Protein AF-B4KXB1-F1 (afdb_monomer_lite)

Radius of gyration: 26.79 Å; chains: 1; bounding box: 68×35×85 Å

Sequence (121 aa):
MSEFGSRSGNRIMESLGYALYLHCQELRRPKRCRRLMRVASTKLQLTNELIWQQRCQWQLAAPSYQERSALNRERQYRDILEQNMQRQQLKQQQQKQQRLQHATRSKLEAGSSNSIQFKID

Foldseek 3Di:
DDDPVPVVVVVVVVVVVVVVVVVVVVCPDPVNVVVVLVVLVVLLVVLVVVLVVLVVVCVVPPDDPVSVVVSVVSVVVNVVSVVVSVVSVVVVVVVVVVVVVVVVVVVVVVVVVVVPPPDDD

Organism: Drosophila mojavensis (NCBI:txid7230)

pLDDT: mean 80.52, std 14.73, range [42.53, 95.19]

Secondary structure (DSSP, 8-state):
---SSHHHHHHHHHHHHHHHHHHHHHHT-HHHHHHHHHHHHHHHHHHHHHHHHHHHHHHHSPPPHHHHHHHHHHHHHHHHHHHHHHHHHHHHHHHHHHHHHHHHHHHHHHHHHTTSSS---

InterPro domains:
  IPR007970 Protein of unknown function DUF733 [PF05306] (14-99)

Structure (mmCIF, N/CA/C/O backbone):
data_AF-B4KXB1-F1
#
_entry.id   AF-B4KXB1-F1
#
loop_
_atom_site.group_PDB
_atom_site.id
_atom_site.type_symbol
_atom_site.label_atom_id
_atom_site.label_alt_id
_atom_site.label_comp_id
_atom_site.label_asym_id
_atom_site.label_entity_id
_atom_site.label_seq_id
_atom_site.pdbx_PDB_ins_code
_atom_site.Cartn_x
_atom_site.Cartn_y
_atom_site.Cartn_z
_atom_site.occupancy
_atom_site.B_iso_or_equiv
_atom_site.auth_seq_id
_atom_site.auth_comp_id
_atom_site.auth_asym_id
_atom_site.auth_atom_id
_atom_site.pdbx_PDB_model_num
ATOM 1 N N . MET A 1 1 ? -46.560 25.666 -14.289 1.00 42.53 1 MET A N 1
ATOM 2 C CA . MET A 1 1 ? -46.419 24.229 -13.958 1.00 42.53 1 MET A CA 1
ATOM 3 C C . MET A 1 1 ? -45.004 23.785 -14.312 1.00 42.53 1 MET A C 1
ATOM 5 O O . MET A 1 1 ? -44.730 23.738 -15.499 1.00 42.53 1 MET A O 1
ATOM 9 N N . SER A 1 2 ? -44.109 23.539 -13.341 1.00 48.59 2 SER A N 1
ATOM 10 C CA . SER A 1 2 ? -42.860 22.746 -13.492 1.00 48.59 2 SER A CA 1
ATOM 11 C C . SER A 1 2 ? -42.088 22.689 -12.159 1.00 48.59 2 SER A C 1
ATOM 13 O O . SER A 1 2 ? -41.070 23.345 -12.001 1.00 48.59 2 SER A O 1
ATOM 15 N N . GLU A 1 3 ? -42.573 21.918 -11.178 1.00 51.72 3 GLU A N 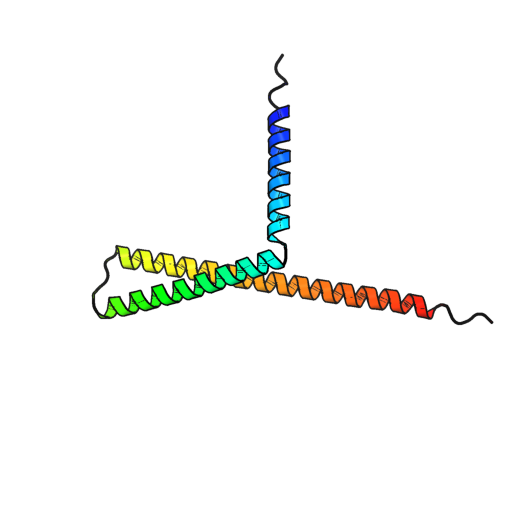1
ATOM 16 C CA . GLU A 1 3 ? -41.864 21.689 -9.893 1.00 51.72 3 GLU A CA 1
ATOM 17 C C . GLU A 1 3 ? -41.485 20.214 -9.647 1.00 51.72 3 GLU A C 1
ATOM 19 O O . GLU A 1 3 ? -40.876 19.868 -8.636 1.00 51.72 3 GLU A O 1
ATOM 24 N N . PHE A 1 4 ? -41.799 19.304 -10.574 1.00 50.44 4 PHE A N 1
ATOM 25 C CA . PHE A 1 4 ? -41.641 17.862 -10.338 1.00 50.44 4 PHE A CA 1
ATOM 26 C C . PHE A 1 4 ? -40.224 17.313 -10.591 1.00 50.44 4 PHE A C 1
ATOM 28 O O . PHE A 1 4 ? -39.924 16.206 -10.147 1.00 50.44 4 PHE A O 1
ATOM 35 N N . GLY A 1 5 ? -39.331 18.077 -11.231 1.00 50.03 5 GLY A N 1
ATOM 36 C CA . GLY A 1 5 ? -37.969 17.629 -11.562 1.00 50.03 5 GLY A CA 1
ATOM 37 C C . GLY A 1 5 ? -36.999 17.558 -10.373 1.00 50.03 5 GLY A C 1
ATOM 38 O O . GLY A 1 5 ? -36.135 16.687 -10.334 1.00 50.03 5 GLY A O 1
ATOM 39 N N . SER A 1 6 ? -37.161 18.412 -9.359 1.00 54.69 6 SER A N 1
ATOM 40 C CA . SER A 1 6 ? -36.183 18.535 -8.261 1.00 54.69 6 SER A CA 1
ATOM 41 C C . SER A 1 6 ? -36.357 17.491 -7.148 1.00 54.69 6 SER A C 1
ATOM 43 O O . SER A 1 6 ? -35.420 17.196 -6.407 1.00 54.69 6 SER A O 1
ATOM 45 N N . ARG A 1 7 ? -37.546 16.884 -7.021 1.00 54.53 7 ARG A N 1
ATOM 46 C CA . ARG A 1 7 ? -37.849 15.926 -5.939 1.00 54.53 7 ARG A CA 1
ATOM 47 C C . ARG A 1 7 ? -37.255 14.529 -6.155 1.00 54.53 7 ARG A C 1
ATOM 49 O O . ARG A 1 7 ? -37.057 13.823 -5.167 1.00 54.53 7 ARG A O 1
ATOM 56 N N . SER A 1 8 ? -36.985 14.109 -7.396 1.00 59.09 8 SER A N 1
ATOM 57 C CA . SER A 1 8 ? -36.390 12.785 -7.661 1.00 59.09 8 SER A CA 1
ATOM 58 C C . SER A 1 8 ? -34.864 12.798 -7.509 1.00 59.09 8 SER A C 1
ATOM 60 O O . SER A 1 8 ? -34.313 11.870 -6.921 1.00 59.09 8 SER A O 1
ATOM 62 N N . GLY A 1 9 ? -34.197 13.882 -7.926 1.00 61.53 9 GLY A N 1
ATOM 63 C CA . GLY A 1 9 ? -32.753 14.070 -7.745 1.00 61.53 9 GLY A CA 1
ATOM 64 C C . GLY A 1 9 ? -32.330 14.054 -6.273 1.00 61.53 9 GLY A C 1
ATOM 65 O O . GLY A 1 9 ? -31.357 13.385 -5.929 1.00 61.53 9 GLY A O 1
ATOM 66 N N . ASN A 1 10 ? -33.118 14.681 -5.389 1.00 62.16 10 ASN A N 1
ATOM 67 C CA . ASN A 1 10 ? -32.863 14.655 -3.944 1.00 62.16 10 ASN A CA 1
ATOM 68 C C . ASN A 1 10 ? -32.962 13.242 -3.350 1.00 62.16 10 ASN A C 1
ATOM 70 O O . ASN A 1 10 ? -32.063 12.835 -2.624 1.00 62.16 10 ASN A O 1
ATOM 74 N N . ARG A 1 11 ? -33.968 12.438 -3.724 1.00 63.41 11 ARG A N 1
ATOM 75 C CA . ARG A 1 11 ? -34.077 11.049 -3.231 1.00 63.41 11 ARG A CA 1
ATOM 76 C C . ARG A 1 11 ? -32.962 10.141 -3.747 1.00 63.41 11 ARG A C 1
ATOM 78 O O . ARG A 1 11 ? -32.519 9.251 -3.027 1.00 63.41 11 ARG A O 1
ATOM 85 N N . ILE A 1 12 ? -32.503 10.345 -4.984 1.00 68.00 12 ILE A N 1
ATOM 86 C CA . ILE A 1 12 ? -31.379 9.585 -5.551 1.00 68.00 12 ILE A CA 1
ATOM 87 C C . ILE A 1 12 ? -30.074 9.963 -4.842 1.00 68.00 12 ILE A C 1
ATOM 89 O O . ILE A 1 12 ? -29.301 9.072 -4.499 1.00 68.00 12 ILE A O 1
ATOM 93 N N . MET A 1 13 ? -29.841 11.250 -4.558 1.00 68.19 13 MET A N 1
ATOM 94 C CA . MET A 1 13 ? -28.678 11.677 -3.771 1.00 68.19 13 MET A CA 1
ATOM 95 C C . MET A 1 13 ? -28.741 11.201 -2.317 1.00 68.19 13 MET A C 1
ATOM 97 O O . MET A 1 13 ? -27.716 10.785 -1.784 1.00 68.19 13 MET A O 1
ATOM 101 N N . GLU A 1 14 ? -29.918 11.191 -1.689 1.00 72.50 14 GLU A N 1
ATOM 102 C CA . GLU A 1 14 ? -30.125 10.622 -0.350 1.00 72.50 14 GLU A CA 1
ATOM 103 C C . GLU A 1 14 ? -29.853 9.110 -0.339 1.00 72.50 14 GLU A C 1
ATOM 105 O O . GLU A 1 14 ? -29.139 8.609 0.531 1.00 72.50 14 GLU A O 1
ATOM 110 N N . SER A 1 15 ? -30.341 8.384 -1.350 1.00 81.50 15 SER A N 1
ATOM 111 C CA . SER A 1 15 ? -30.093 6.949 -1.524 1.00 81.50 15 SER A CA 1
ATOM 112 C C . SER A 1 15 ? -28.613 6.645 -1.790 1.00 81.50 15 SER A C 1
ATOM 114 O O . SER A 1 15 ? -28.052 5.734 -1.180 1.00 81.50 15 SER A O 1
ATOM 116 N N . LEU A 1 16 ? -27.945 7.443 -2.628 1.00 87.81 16 LEU A N 1
ATOM 117 C CA . LEU A 1 16 ? -26.514 7.326 -2.911 1.00 87.81 16 LEU A CA 1
ATOM 118 C C . LEU A 1 16 ? -25.668 7.659 -1.678 1.00 87.81 16 LEU A C 1
ATOM 120 O O . LEU A 1 16 ? -24.734 6.926 -1.356 1.00 87.81 16 LEU A O 1
ATOM 124 N N . GLY A 1 17 ? -26.003 8.734 -0.965 1.00 88.50 17 GLY A N 1
ATOM 125 C CA . GLY A 1 17 ? -25.335 9.132 0.272 1.00 88.50 17 GLY A CA 1
ATOM 126 C C . GLY A 1 17 ? -25.450 8.049 1.341 1.00 88.50 17 GLY A C 1
ATOM 127 O O . GLY A 1 17 ? -24.453 7.678 1.964 1.00 88.50 17 GLY A O 1
ATOM 128 N N . TYR A 1 18 ? -26.640 7.465 1.490 1.00 88.75 18 TYR A N 1
ATOM 129 C CA . TYR A 1 18 ? -26.868 6.348 2.400 1.00 88.75 18 TYR A CA 1
ATOM 130 C C . TYR A 1 18 ? -26.130 5.070 1.963 1.00 88.75 18 TYR A C 1
ATOM 132 O O . TYR A 1 18 ? -25.497 4.410 2.791 1.00 88.75 18 TYR A O 1
ATOM 140 N N . ALA A 1 19 ? -26.108 4.749 0.666 1.00 88.69 19 ALA A N 1
ATOM 141 C CA . ALA A 1 19 ? -25.343 3.621 0.132 1.00 88.69 19 ALA A CA 1
ATOM 142 C C . ALA A 1 19 ? -23.828 3.788 0.357 1.00 88.69 19 ALA A C 1
ATOM 144 O O . ALA A 1 19 ? -23.154 2.843 0.776 1.00 88.69 19 ALA A O 1
ATOM 145 N N . LEU A 1 20 ? -23.289 4.995 0.150 1.00 89.50 20 LEU A N 1
ATOM 146 C CA . LEU A 1 20 ? -21.891 5.330 0.437 1.00 89.50 20 LEU A CA 1
ATOM 147 C C . LEU A 1 20 ? -21.583 5.243 1.934 1.00 89.50 20 LEU A C 1
ATOM 149 O O . LEU A 1 20 ? -20.526 4.730 2.312 1.00 89.50 20 LEU A O 1
ATOM 153 N N . TYR A 1 21 ? -22.504 5.689 2.790 1.00 88.94 21 TYR A N 1
ATOM 154 C CA . TYR A 1 21 ? -22.386 5.553 4.240 1.00 88.94 21 TYR A CA 1
ATOM 155 C C . TYR A 1 21 ? -22.308 4.079 4.662 1.00 88.94 21 TYR A C 1
ATOM 157 O O . TYR A 1 21 ? -21.352 3.691 5.341 1.00 88.94 21 TYR A O 1
ATOM 165 N N . LEU A 1 22 ? -23.248 3.242 4.208 1.00 88.94 22 LEU A N 1
ATOM 166 C CA . LEU A 1 22 ? -23.248 1.802 4.487 1.00 88.94 22 LEU A CA 1
ATOM 167 C C . LEU A 1 22 ? -21.976 1.135 3.957 1.00 88.94 22 LEU A C 1
ATOM 169 O O . LEU A 1 22 ? -21.344 0.347 4.662 1.00 88.94 22 LEU A O 1
ATOM 173 N N . HIS A 1 23 ? -21.535 1.500 2.751 1.00 81.69 23 HIS A N 1
ATOM 174 C CA . HIS A 1 23 ? -20.289 1.000 2.181 1.00 81.69 23 HIS A CA 1
ATOM 175 C C . HIS A 1 23 ? -19.077 1.351 3.057 1.00 81.69 23 HIS A C 1
ATOM 177 O O . HIS A 1 23 ? -18.256 0.482 3.371 1.00 81.69 23 HIS A O 1
ATOM 183 N N . CYS A 1 24 ? -18.986 2.604 3.510 1.00 81.69 24 CYS A N 1
ATOM 184 C CA . CYS A 1 24 ? -17.961 3.058 4.446 1.00 81.69 24 CYS A CA 1
ATOM 185 C C . CYS A 1 24 ? -18.026 2.303 5.781 1.00 81.69 24 CYS A C 1
ATOM 187 O O . CYS A 1 24 ? -16.984 1.967 6.350 1.00 81.69 24 CYS A O 1
ATOM 189 N N . GLN A 1 25 ? -19.225 2.015 6.288 1.00 80.62 25 GLN A N 1
ATOM 190 C CA . GLN A 1 25 ? -19.427 1.262 7.524 1.00 80.62 25 GLN A CA 1
ATOM 191 C C . GLN A 1 25 ? -18.978 -0.200 7.373 1.00 80.62 25 GLN A C 1
ATOM 193 O O . GLN A 1 25 ? -18.248 -0.712 8.225 1.00 80.62 25 GLN A O 1
ATOM 198 N N . GLU A 1 26 ? -19.310 -0.848 6.254 1.00 79.44 26 GLU A N 1
ATOM 199 C CA . GLU A 1 26 ? -18.836 -2.195 5.921 1.00 79.44 26 GLU A CA 1
ATOM 200 C C . GLU A 1 26 ? -17.312 -2.247 5.773 1.00 79.44 26 GLU A C 1
ATOM 202 O O . GLU A 1 26 ? -16.670 -3.204 6.210 1.00 79.44 26 GLU A O 1
ATOM 207 N N . LEU A 1 27 ? -16.697 -1.218 5.179 1.00 73.38 27 LEU A N 1
ATOM 208 C CA . LEU A 1 27 ? -15.238 -1.109 5.069 1.00 73.38 27 LEU A CA 1
ATOM 209 C C . LEU A 1 27 ? -14.545 -0.995 6.433 1.00 73.38 27 LEU A C 1
ATOM 211 O O . LEU A 1 27 ? -13.414 -1.458 6.569 1.00 73.38 27 LEU A O 1
ATOM 215 N N . ARG A 1 28 ? -15.216 -0.429 7.445 1.00 72.69 28 ARG A N 1
ATOM 216 C CA . ARG A 1 28 ? -14.711 -0.307 8.825 1.0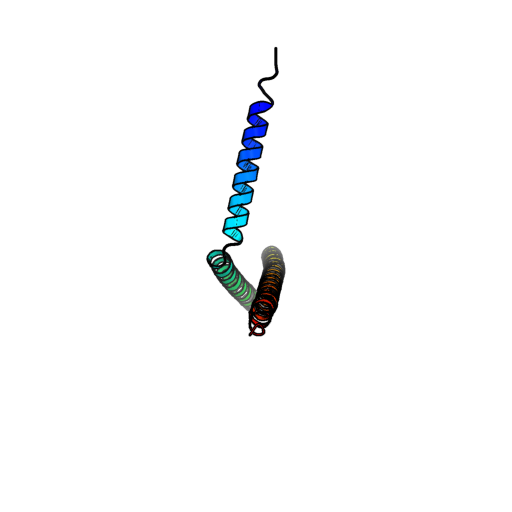0 72.69 28 ARG A CA 1
ATOM 217 C C . ARG A 1 28 ? -14.839 -1.599 9.637 1.00 72.69 28 ARG A C 1
ATOM 219 O O . ARG A 1 28 ? -14.345 -1.655 10.765 1.00 72.69 28 ARG A O 1
ATOM 226 N N . ARG A 1 29 ? -15.488 -2.646 9.111 1.00 78.69 29 ARG A N 1
ATOM 227 C CA . ARG A 1 29 ? -15.647 -3.907 9.846 1.00 78.69 29 ARG A CA 1
ATOM 228 C C . ARG A 1 29 ? -14.292 -4.595 10.055 1.00 78.69 29 ARG A C 1
ATOM 230 O O . ARG A 1 29 ? -13.592 -4.860 9.075 1.00 78.69 29 ARG A O 1
ATOM 237 N N . PRO A 1 30 ? -13.949 -5.018 11.289 1.00 73.81 30 PRO A N 1
ATOM 238 C CA . PRO A 1 30 ? -12.629 -5.573 11.604 1.00 73.81 30 PRO A CA 1
ATOM 239 C C . PRO A 1 30 ? -12.228 -6.770 10.733 1.00 73.81 30 PRO A C 1
ATOM 241 O O . PRO A 1 30 ? -11.082 -6.864 10.293 1.00 73.81 30 PRO A O 1
ATOM 244 N N . LYS A 1 31 ? -13.174 -7.677 10.443 1.00 80.06 31 LYS A N 1
ATOM 245 C CA . LYS A 1 31 ? -12.932 -8.859 9.597 1.00 80.06 31 LYS A CA 1
ATOM 246 C C . LYS A 1 31 ? -12.561 -8.464 8.162 1.00 80.06 31 LYS A C 1
ATOM 248 O O . LYS A 1 31 ? -11.633 -9.036 7.590 1.00 80.06 31 LYS A O 1
ATOM 253 N N . ARG A 1 32 ? -13.244 -7.462 7.600 1.00 77.31 32 ARG A N 1
ATOM 254 C CA . ARG A 1 32 ? -12.985 -6.959 6.2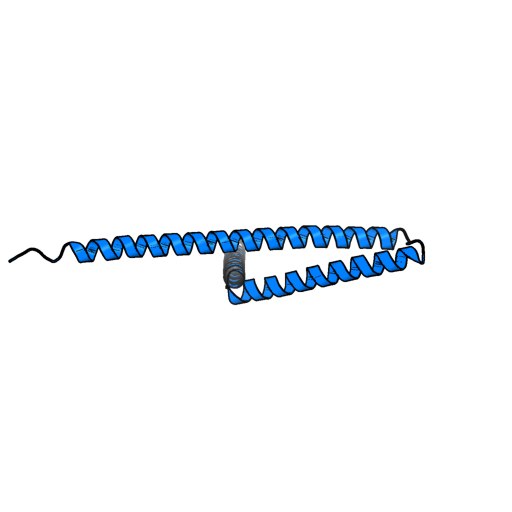46 1.00 77.31 32 ARG A CA 1
ATOM 255 C C . ARG A 1 32 ? -11.680 -6.169 6.194 1.00 77.31 32 ARG A C 1
ATOM 257 O O . ARG A 1 32 ? -10.869 -6.451 5.320 1.00 77.31 32 ARG A O 1
ATOM 264 N N . CYS A 1 33 ? -11.418 -5.288 7.166 1.00 73.88 33 CYS A N 1
ATOM 265 C CA . CYS A 1 33 ? -10.140 -4.575 7.269 1.00 73.88 33 CYS A CA 1
ATOM 266 C C . CYS A 1 33 ? -8.946 -5.542 7.309 1.00 73.88 33 CYS A C 1
ATOM 268 O O . CYS A 1 33 ? -7.987 -5.359 6.567 1.00 73.88 33 CYS A O 1
ATOM 270 N N . ARG A 1 34 ? -9.014 -6.606 8.126 1.00 81.94 34 ARG A N 1
ATOM 271 C CA . ARG A 1 34 ? -7.954 -7.629 8.197 1.00 81.94 34 ARG A CA 1
ATOM 272 C C . ARG A 1 34 ? -7.755 -8.353 6.866 1.00 81.94 34 ARG A C 1
ATOM 274 O O . ARG A 1 34 ? -6.618 -8.567 6.462 1.00 81.94 34 ARG A O 1
ATOM 281 N N . ARG A 1 35 ? -8.841 -8.719 6.175 1.00 86.06 35 ARG A N 1
ATOM 282 C CA . ARG A 1 35 ? -8.762 -9.364 4.854 1.00 86.06 35 ARG A CA 1
ATOM 283 C C . ARG A 1 35 ? -8.123 -8.437 3.820 1.00 86.06 35 ARG A C 1
ATOM 285 O O . ARG A 1 35 ? -7.213 -8.864 3.123 1.00 86.06 35 ARG A O 1
ATOM 292 N N . LEU A 1 36 ? -8.559 -7.179 3.760 1.00 85.56 36 LEU A N 1
ATOM 293 C CA . LEU A 1 36 ? -7.988 -6.174 2.860 1.00 85.56 36 LEU A CA 1
ATOM 294 C C . LEU A 1 36 ? -6.501 -5.948 3.144 1.00 85.56 36 LEU A C 1
ATOM 296 O O . LEU A 1 36 ? -5.720 -5.839 2.207 1.00 85.56 36 LEU A O 1
ATOM 300 N N . MET A 1 37 ? -6.101 -5.957 4.418 1.00 88.00 37 MET A N 1
ATOM 301 C CA . MET A 1 37 ? -4.694 -5.841 4.789 1.00 88.00 37 MET A CA 1
ATOM 302 C C . MET A 1 37 ? -3.862 -7.026 4.315 1.00 88.00 37 MET A C 1
ATOM 304 O O . MET A 1 37 ? -2.794 -6.807 3.764 1.00 88.00 37 MET A O 1
ATOM 308 N N . ARG A 1 38 ? -4.369 -8.258 4.448 1.00 89.69 38 ARG A N 1
ATOM 309 C CA . ARG A 1 38 ? -3.694 -9.447 3.902 1.00 89.69 38 ARG A CA 1
ATOM 310 C C . ARG A 1 38 ? -3.532 -9.358 2.388 1.00 89.69 38 ARG A C 1
ATOM 312 O O . ARG A 1 38 ? -2.443 -9.588 1.888 1.00 89.69 38 ARG A O 1
ATOM 319 N N . VAL A 1 39 ? -4.591 -8.968 1.675 1.00 91.00 39 VAL A N 1
ATOM 320 C CA . VAL A 1 39 ? -4.534 -8.776 0.218 1.00 91.00 39 VAL A CA 1
ATOM 321 C C . VAL A 1 39 ? -3.502 -7.709 -0.150 1.00 91.00 39 VAL A C 1
ATOM 323 O O . VAL A 1 39 ? -2.720 -7.920 -1.070 1.00 91.00 39 VAL A O 1
ATOM 326 N N . ALA A 1 40 ? -3.467 -6.585 0.568 1.00 90.00 40 ALA A N 1
ATOM 327 C CA . ALA A 1 40 ? -2.475 -5.535 0.351 1.00 90.00 40 ALA A CA 1
ATOM 328 C C . ALA A 1 40 ? -1.042 -6.027 0.622 1.00 90.00 40 ALA A C 1
ATOM 330 O O . ALA A 1 40 ? -0.165 -5.781 -0.198 1.00 90.00 40 ALA A O 1
ATOM 331 N N . SER A 1 41 ? -0.818 -6.787 1.700 1.00 90.06 41 SER A N 1
ATOM 332 C CA . SER A 1 41 ? 0.477 -7.416 1.991 1.00 90.06 41 SER A CA 1
ATOM 333 C C . SER A 1 41 ? 0.930 -8.337 0.861 1.00 90.06 41 SER A C 1
ATOM 335 O O . SER A 1 41 ? 2.067 -8.235 0.416 1.00 90.06 41 SER A O 1
ATOM 337 N N . THR A 1 42 ? 0.043 -9.202 0.364 1.00 94.19 42 THR A N 1
ATOM 338 C CA . THR A 1 42 ? 0.367 -10.104 -0.747 1.00 94.19 42 THR A CA 1
ATOM 339 C C . THR A 1 42 ? 0.659 -9.327 -2.025 1.00 94.19 42 THR A C 1
ATOM 341 O O . THR A 1 42 ? 1.623 -9.639 -2.711 1.00 94.19 42 THR A O 1
ATOM 344 N N . LYS A 1 43 ? -0.122 -8.282 -2.334 1.00 94.00 43 LYS A N 1
ATOM 345 C CA . LYS A 1 43 ? 0.162 -7.406 -3.481 1.00 94.00 43 LYS A CA 1
ATOM 346 C C . LYS A 1 43 ? 1.545 -6.774 -3.366 1.00 94.00 43 LYS A C 1
ATOM 348 O O . LYS A 1 43 ? 2.296 -6.819 -4.327 1.00 94.00 43 LYS A O 1
ATOM 353 N N . LEU A 1 44 ? 1.903 -6.264 -2.188 1.00 93.62 44 LEU A N 1
ATOM 354 C CA . LEU A 1 44 ? 3.217 -5.675 -1.943 1.00 93.62 44 LEU A CA 1
ATOM 355 C C . LEU A 1 44 ? 4.350 -6.692 -2.153 1.00 93.62 44 LEU A C 1
ATOM 357 O O . LEU A 1 44 ? 5.337 -6.379 -2.813 1.00 93.62 44 LEU A O 1
ATOM 361 N N . GLN A 1 45 ? 4.191 -7.912 -1.632 1.00 93.88 45 GLN A N 1
ATOM 362 C CA . GLN A 1 45 ? 5.150 -9.003 -1.833 1.00 93.88 45 GLN A CA 1
ATOM 363 C C . GLN A 1 45 ? 5.318 -9.328 -3.319 1.00 93.88 45 GLN A C 1
ATOM 365 O O . GLN A 1 45 ? 6.435 -9.303 -3.821 1.00 93.88 45 GLN A O 1
ATOM 370 N N . LEU A 1 46 ? 4.218 -9.553 -4.039 1.00 94.56 46 LEU A N 1
ATOM 371 C CA . LEU A 1 46 ? 4.262 -9.879 -5.465 1.00 94.56 46 LEU A CA 1
ATOM 372 C C . LEU A 1 46 ? 4.869 -8.748 -6.306 1.00 94.56 46 LEU A C 1
ATOM 374 O O . LEU A 1 46 ? 5.652 -9.023 -7.210 1.00 94.56 46 LEU A O 1
ATOM 378 N N . THR A 1 47 ? 4.566 -7.482 -5.999 1.00 93.06 47 THR A N 1
ATOM 379 C CA . THR A 1 47 ? 5.190 -6.338 -6.682 1.00 93.06 47 THR A CA 1
ATOM 380 C C . THR A 1 47 ? 6.699 -6.290 -6.426 1.00 93.06 47 THR A C 1
ATOM 382 O O . THR A 1 47 ? 7.462 -6.004 -7.345 1.00 93.06 47 THR A O 1
ATOM 385 N N . ASN A 1 48 ? 7.159 -6.610 -5.212 1.00 93.69 48 ASN A N 1
ATOM 386 C CA . ASN A 1 48 ? 8.592 -6.691 -4.918 1.00 93.69 48 ASN A CA 1
ATOM 387 C C . ASN A 1 48 ? 9.282 -7.811 -5.704 1.00 93.69 48 ASN A C 1
ATOM 389 O O . ASN A 1 48 ? 10.338 -7.565 -6.287 1.00 93.69 48 ASN A O 1
ATOM 393 N N . GLU A 1 49 ? 8.669 -8.995 -5.767 1.00 94.88 49 GLU A N 1
ATOM 394 C CA . GLU A 1 49 ? 9.187 -10.120 -6.553 1.00 94.88 49 GLU A CA 1
ATOM 395 C C . GLU A 1 49 ? 9.266 -9.772 -8.041 1.00 94.88 49 GLU A C 1
ATOM 397 O O . GLU A 1 49 ? 10.296 -9.989 -8.674 1.00 94.88 49 GLU A O 1
ATOM 402 N N . LEU A 1 50 ? 8.224 -9.150 -8.595 1.00 92.81 50 LEU A N 1
ATOM 403 C CA . LEU A 1 50 ? 8.207 -8.723 -9.994 1.00 92.81 50 LEU A CA 1
ATOM 404 C C . LEU A 1 50 ? 9.314 -7.700 -10.281 1.00 92.81 50 LEU A C 1
ATOM 406 O O . LEU A 1 50 ? 10.050 -7.832 -11.260 1.00 92.81 50 LEU A O 1
ATOM 410 N N . ILE A 1 51 ? 9.490 -6.711 -9.396 1.00 92.25 51 ILE A N 1
ATOM 411 C CA . ILE A 1 51 ? 10.572 -5.726 -9.518 1.00 92.25 51 ILE A CA 1
ATOM 412 C C . ILE A 1 51 ? 11.944 -6.408 -9.477 1.00 92.25 51 ILE A C 1
ATOM 414 O O . ILE A 1 51 ? 12.849 -6.007 -10.214 1.00 92.25 51 ILE A O 1
ATOM 418 N N . TRP A 1 52 ? 12.115 -7.407 -8.610 1.00 93.19 52 TRP A N 1
ATOM 419 C CA . TRP A 1 52 ? 13.358 -8.162 -8.491 1.00 93.19 52 TRP A CA 1
ATOM 420 C C . TRP A 1 52 ? 13.639 -8.985 -9.752 1.00 93.19 52 TRP A C 1
ATOM 422 O O . TRP A 1 52 ? 14.708 -8.834 -10.343 1.00 93.19 52 TRP A O 1
ATOM 432 N N . GLN A 1 53 ? 12.662 -9.759 -10.228 1.00 92.19 53 GLN A N 1
ATOM 433 C CA . GLN A 1 53 ? 12.785 -10.568 -11.444 1.00 92.19 53 GLN A CA 1
ATOM 434 C C . GLN A 1 53 ? 13.165 -9.711 -12.653 1.00 92.19 53 GLN A C 1
ATOM 436 O O . GLN A 1 53 ? 14.077 -10.059 -13.404 1.00 92.19 53 GLN A O 1
ATOM 441 N N . GLN A 1 54 ? 12.522 -8.553 -12.813 1.00 91.25 54 GLN A N 1
ATOM 442 C CA . GLN A 1 54 ? 12.798 -7.668 -13.939 1.00 91.25 54 GLN A CA 1
ATOM 443 C C . GLN A 1 54 ? 14.200 -7.051 -13.855 1.00 91.25 54 GLN A C 1
ATOM 445 O O . GLN A 1 54 ? 14.883 -6.931 -14.868 1.00 91.25 54 GLN A O 1
ATOM 450 N N . ARG A 1 55 ? 14.694 -6.741 -12.648 1.00 89.19 55 ARG A N 1
ATOM 451 C CA . ARG A 1 55 ? 16.092 -6.319 -12.456 1.00 89.19 55 ARG A CA 1
ATOM 452 C C . ARG A 1 55 ? 17.085 -7.416 -12.833 1.00 89.19 55 ARG A C 1
ATOM 454 O O . ARG A 1 55 ? 18.092 -7.098 -13.458 1.00 89.19 55 ARG A O 1
ATOM 461 N N . CYS A 1 56 ? 16.817 -8.670 -12.473 1.00 90.25 56 CYS A N 1
ATOM 462 C CA . CYS A 1 56 ? 17.664 -9.801 -12.857 1.00 90.25 56 CYS A CA 1
ATOM 463 C C . CYS A 1 56 ? 17.702 -9.982 -14.378 1.00 90.25 56 CYS A C 1
ATOM 465 O O . CYS A 1 56 ? 18.776 -10.143 -14.946 1.00 90.25 56 CYS A O 1
ATOM 467 N N . GLN A 1 57 ? 16.558 -9.866 -15.057 1.00 90.00 57 GLN A N 1
ATOM 468 C CA . GLN A 1 57 ? 16.512 -9.920 -16.522 1.00 90.00 57 GLN A CA 1
ATOM 469 C C . GLN A 1 57 ? 17.332 -8.799 -17.172 1.00 90.00 57 GLN A C 1
ATOM 471 O O . GLN A 1 57 ? 18.007 -9.026 -18.173 1.00 90.00 57 GLN A O 1
ATOM 476 N N . TRP A 1 58 ? 17.345 -7.606 -16.574 1.00 89.56 58 TRP A N 1
ATOM 477 C CA . TRP A 1 58 ? 18.096 -6.470 -17.110 1.00 89.56 58 TRP A CA 1
ATOM 478 C C . TRP A 1 58 ? 19.618 -6.593 -16.976 1.00 89.56 58 TRP A C 1
ATOM 480 O O . TRP A 1 58 ? 20.346 -5.839 -17.617 1.00 89.56 58 TRP A O 1
ATOM 490 N N . GLN A 1 59 ? 20.110 -7.527 -16.156 1.00 88.56 59 GLN A N 1
ATOM 491 C CA . GLN A 1 59 ? 21.534 -7.875 -16.127 1.00 88.56 59 GLN A CA 1
ATOM 492 C C . GLN A 1 59 ? 21.944 -8.664 -17.376 1.00 88.56 59 GLN A C 1
ATOM 494 O O . GLN A 1 59 ? 23.102 -8.608 -17.776 1.00 88.56 59 GLN A O 1
ATOM 499 N N . LEU A 1 60 ? 20.999 -9.386 -17.987 1.00 90.12 60 LEU A N 1
ATOM 500 C CA . LEU A 1 60 ? 21.228 -10.230 -19.160 1.00 90.12 60 LEU A CA 1
ATOM 501 C C . LEU A 1 60 ? 20.965 -9.483 -20.472 1.00 90.12 60 LEU A C 1
ATOM 503 O O . LEU A 1 60 ? 21.628 -9.748 -21.471 1.00 90.12 60 LEU A O 1
ATOM 507 N N . ALA A 1 61 ? 20.015 -8.547 -20.479 1.00 90.38 61 ALA A N 1
ATOM 508 C CA . ALA A 1 61 ? 19.675 -7.751 -21.653 1.00 90.38 61 ALA A CA 1
ATOM 509 C C . ALA A 1 61 ? 19.303 -6.319 -21.264 1.00 90.38 61 ALA A C 1
ATOM 511 O O . ALA A 1 61 ? 18.574 -6.092 -20.300 1.00 90.38 61 ALA A O 1
ATOM 512 N N . ALA A 1 62 ? 19.769 -5.335 -22.035 1.00 88.44 62 ALA A N 1
ATOM 513 C CA . ALA A 1 62 ? 19.403 -3.949 -21.788 1.00 88.44 62 ALA A CA 1
ATOM 514 C C . ALA A 1 62 ? 17.891 -3.751 -22.014 1.00 88.44 62 ALA A C 1
ATOM 516 O O . ALA A 1 62 ? 17.385 -4.100 -23.081 1.00 88.44 62 ALA A O 1
ATOM 517 N N . PRO A 1 63 ? 17.165 -3.165 -21.051 1.00 88.94 63 PRO A N 1
ATOM 518 C CA . PRO A 1 63 ? 15.730 -2.976 -21.190 1.00 88.94 63 PRO A CA 1
ATOM 519 C C . PRO A 1 63 ? 15.374 -1.858 -22.155 1.00 88.94 63 PRO A C 1
ATOM 521 O O . PRO A 1 63 ? 16.046 -0.822 -22.228 1.00 88.94 63 PRO A O 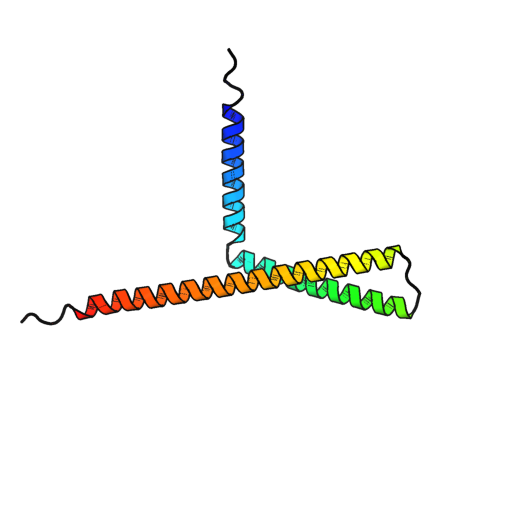1
ATOM 524 N N . SER A 1 64 ? 14.226 -2.028 -22.795 1.00 93.06 64 SER A N 1
ATOM 525 C CA . SER A 1 64 ? 13.559 -0.981 -23.551 1.00 93.06 64 SER A CA 1
ATOM 526 C C . SER A 1 64 ? 13.095 0.165 -22.641 1.00 93.06 64 SER A C 1
ATOM 528 O O . SER A 1 64 ? 12.907 0.031 -21.426 1.00 93.06 64 SER A O 1
ATOM 530 N N . TYR A 1 65 ? 12.854 1.329 -23.245 1.00 92.50 65 TYR A N 1
ATOM 531 C CA . TYR A 1 65 ? 12.275 2.471 -22.537 1.00 92.50 65 TYR A CA 1
ATOM 532 C C . TYR A 1 65 ? 10.910 2.138 -21.907 1.00 92.50 65 TYR A C 1
ATOM 534 O O . TYR A 1 65 ? 10.623 2.568 -20.788 1.00 92.50 65 TYR A O 1
ATOM 542 N N . GLN A 1 66 ? 10.080 1.351 -22.600 1.00 93.44 66 GLN A N 1
ATOM 543 C CA . GLN A 1 66 ? 8.754 0.967 -22.116 1.00 93.44 66 GLN A CA 1
ATOM 544 C C . GLN A 1 66 ? 8.843 0.117 -20.847 1.00 93.44 66 GLN A C 1
ATOM 546 O O . GLN A 1 66 ? 8.146 0.408 -19.876 1.00 93.44 66 GLN A O 1
ATOM 551 N N . GLU A 1 67 ? 9.752 -0.858 -20.805 1.00 90.88 67 GLU A N 1
ATOM 552 C CA . GLU A 1 67 ? 9.989 -1.685 -19.615 1.00 90.88 67 GLU A CA 1
ATOM 553 C C . GLU A 1 67 ? 10.522 -0.855 -18.445 1.00 90.88 67 GLU A C 1
ATOM 555 O O . GLU A 1 67 ? 10.084 -1.028 -17.307 1.00 90.88 67 GLU A O 1
ATOM 560 N N . ARG A 1 68 ? 11.411 0.112 -18.716 1.00 91.06 68 ARG A N 1
ATOM 561 C CA . ARG A 1 68 ? 11.870 1.066 -17.693 1.00 91.06 68 ARG A CA 1
ATOM 562 C C . ARG A 1 68 ? 10.729 1.906 -17.129 1.00 91.06 68 ARG A C 1
ATOM 564 O O . ARG A 1 68 ? 10.636 2.076 -15.913 1.00 91.06 68 ARG A O 1
ATOM 571 N N . SER A 1 69 ? 9.858 2.417 -17.998 1.00 93.44 69 SER A N 1
ATOM 572 C CA . SER A 1 69 ? 8.676 3.185 -17.594 1.00 93.44 69 SER A CA 1
ATOM 573 C C . SER A 1 69 ? 7.709 2.330 -16.772 1.00 93.44 69 SER A C 1
ATOM 575 O O . SER A 1 69 ? 7.251 2.779 -15.721 1.00 93.44 69 SER A O 1
ATOM 577 N N . ALA A 1 70 ? 7.444 1.092 -17.199 1.00 90.75 70 ALA A N 1
ATOM 578 C CA . ALA A 1 70 ? 6.589 0.150 -16.483 1.00 90.75 70 ALA A CA 1
ATOM 579 C C . ALA A 1 70 ? 7.131 -0.139 -15.076 1.00 90.75 70 ALA A C 1
ATOM 581 O O . ALA A 1 70 ? 6.411 0.045 -14.097 1.00 90.75 70 ALA A O 1
ATOM 582 N N . LEU A 1 71 ? 8.425 -0.455 -14.948 1.00 92.19 71 LEU A N 1
ATOM 583 C CA . LEU A 1 71 ? 9.045 -0.715 -13.646 1.00 92.19 71 LEU A CA 1
ATOM 584 C C . LEU A 1 71 ? 8.969 0.499 -12.705 1.00 92.19 71 LEU A C 1
ATOM 586 O O . LEU A 1 71 ? 8.800 0.342 -11.496 1.00 92.19 71 LEU A O 1
ATOM 590 N N . ASN A 1 72 ? 9.086 1.719 -13.236 1.00 93.69 72 ASN A N 1
ATOM 591 C CA . ASN A 1 72 ? 8.925 2.932 -12.434 1.00 93.69 72 ASN A CA 1
ATOM 592 C C . ASN A 1 72 ? 7.496 3.094 -11.903 1.00 93.69 72 ASN A C 1
ATOM 594 O O . ASN A 1 72 ? 7.333 3.480 -10.746 1.00 93.69 72 ASN A O 1
ATOM 598 N N . ARG A 1 73 ? 6.472 2.760 -12.697 1.00 93.94 73 ARG A N 1
ATOM 599 C CA . ARG A 1 73 ? 5.075 2.767 -12.229 1.00 93.94 73 ARG A CA 1
ATOM 600 C C . ARG A 1 73 ? 4.852 1.730 -11.133 1.00 93.94 73 ARG A C 1
ATOM 602 O O . ARG A 1 73 ? 4.220 2.047 -10.132 1.00 93.94 73 ARG A O 1
ATOM 609 N N . GLU A 1 74 ? 5.432 0.539 -11.275 1.00 93.12 74 GLU A N 1
ATOM 610 C CA . GLU A 1 74 ? 5.353 -0.508 -10.247 1.00 93.12 74 GLU A CA 1
ATOM 611 C C . GLU A 1 74 ? 6.017 -0.076 -8.932 1.00 93.12 74 GLU A C 1
ATOM 613 O O . GLU A 1 74 ? 5.470 -0.296 -7.851 1.00 93.12 74 GLU A O 1
ATOM 618 N N . ARG A 1 75 ? 7.158 0.624 -8.999 1.00 92.69 75 ARG A N 1
ATOM 619 C CA . ARG A 1 75 ? 7.797 1.216 -7.809 1.00 92.69 75 ARG A CA 1
ATOM 620 C C . ARG A 1 75 ? 6.917 2.273 -7.150 1.00 92.69 75 ARG A C 1
ATOM 622 O O . ARG A 1 75 ? 6.724 2.226 -5.942 1.00 92.69 75 ARG A O 1
ATOM 629 N N . GLN A 1 76 ? 6.349 3.190 -7.934 1.00 95.19 76 GLN A N 1
ATOM 630 C CA . GLN A 1 76 ? 5.427 4.201 -7.412 1.00 95.19 76 GLN A CA 1
ATOM 631 C C . GLN A 1 76 ? 4.204 3.553 -6.753 1.00 95.19 76 GLN A C 1
ATOM 633 O O . GLN A 1 76 ? 3.803 3.951 -5.661 1.00 95.19 76 GLN A O 1
ATOM 638 N N . TYR A 1 77 ? 3.633 2.527 -7.388 1.00 93.62 77 TYR A N 1
ATOM 639 C CA . TYR A 1 77 ? 2.511 1.776 -6.837 1.00 93.62 77 TYR A CA 1
ATOM 640 C C . TYR A 1 77 ? 2.869 1.113 -5.504 1.00 93.62 77 TYR A C 1
ATOM 642 O O . TYR A 1 77 ? 2.116 1.248 -4.536 1.00 93.62 77 TYR A O 1
ATOM 650 N N . ARG A 1 78 ? 4.027 0.447 -5.433 1.00 94.50 78 ARG A N 1
ATOM 651 C CA . ARG A 1 78 ? 4.557 -0.159 -4.206 1.00 94.50 78 ARG A CA 1
ATOM 652 C C . ARG A 1 78 ? 4.657 0.868 -3.079 1.00 94.50 78 ARG A C 1
ATOM 654 O O . ARG A 1 78 ? 4.131 0.619 -1.998 1.00 94.50 78 ARG A O 1
ATOM 661 N N . ASP A 1 79 ? 5.268 2.020 -3.344 1.00 95.06 79 ASP A N 1
ATOM 662 C CA . ASP A 1 79 ? 5.498 3.054 -2.329 1.00 95.06 79 ASP A CA 1
ATOM 663 C C . ASP A 1 79 ? 4.167 3.634 -1.812 1.00 95.06 79 ASP A C 1
ATOM 665 O O . ASP A 1 79 ? 3.964 3.790 -0.606 1.00 95.06 79 ASP A O 1
ATOM 669 N N . ILE A 1 80 ? 3.206 3.884 -2.710 1.00 94.44 80 ILE A N 1
ATOM 670 C CA . ILE A 1 80 ? 1.851 4.330 -2.343 1.00 94.44 80 ILE A CA 1
ATOM 671 C C . ILE A 1 80 ? 1.135 3.263 -1.505 1.00 94.44 80 ILE A C 1
ATOM 673 O O . ILE A 1 80 ? 0.473 3.581 -0.511 1.00 94.44 80 ILE A O 1
ATOM 677 N N . LEU A 1 81 ? 1.236 1.992 -1.902 1.00 92.75 81 LEU A N 1
ATOM 678 C CA . LEU A 1 81 ? 0.602 0.884 -1.197 1.00 92.75 81 LEU A CA 1
ATOM 679 C C . LEU A 1 81 ? 1.174 0.740 0.216 1.00 92.75 81 LEU A C 1
ATOM 681 O O . LEU A 1 81 ? 0.402 0.651 1.170 1.00 92.75 81 LEU A O 1
ATOM 685 N N . GLU A 1 82 ? 2.495 0.789 0.361 1.00 93.38 82 GLU A N 1
ATOM 686 C CA . GLU A 1 82 ? 3.186 0.714 1.648 1.00 93.38 82 GLU A CA 1
ATOM 687 C C . GLU A 1 82 ? 2.767 1.854 2.587 1.00 93.38 82 GLU A C 1
ATOM 689 O O . GLU A 1 82 ? 2.345 1.601 3.720 1.00 93.38 82 GLU A O 1
ATOM 694 N N . GLN A 1 83 ? 2.744 3.097 2.094 1.00 94.75 83 GLN A N 1
ATOM 695 C CA . GLN A 1 83 ? 2.268 4.247 2.870 1.00 94.75 83 GLN A CA 1
ATOM 696 C C . GLN A 1 83 ? 0.808 4.085 3.312 1.00 94.75 83 GLN A C 1
ATOM 698 O O . GLN A 1 83 ? 0.458 4.371 4.461 1.00 94.75 83 GLN A O 1
ATOM 703 N N . ASN A 1 84 ? -0.066 3.602 2.425 1.00 91.56 84 ASN A N 1
ATOM 704 C CA . ASN A 1 84 ? -1.469 3.357 2.754 1.00 91.56 84 ASN A CA 1
ATOM 705 C C . ASN A 1 84 ? -1.619 2.278 3.831 1.00 91.56 84 ASN A C 1
ATOM 707 O O . ASN A 1 84 ? -2.426 2.428 4.755 1.00 91.56 84 ASN A O 1
ATOM 711 N N . MET A 1 85 ? -0.826 1.208 3.747 1.00 91.50 85 MET A N 1
ATOM 712 C CA . MET A 1 85 ? -0.809 0.158 4.759 1.00 91.50 85 MET A CA 1
ATOM 713 C C . MET A 1 85 ? -0.331 0.691 6.112 1.00 91.50 85 MET A C 1
ATOM 715 O O . MET A 1 85 ? -0.984 0.439 7.127 1.00 91.50 85 MET A O 1
ATOM 719 N N . GLN A 1 86 ? 0.744 1.480 6.134 1.00 92.69 86 GLN A N 1
ATOM 720 C CA . GLN A 1 86 ? 1.281 2.085 7.352 1.00 92.69 86 GLN A CA 1
ATOM 721 C C . GLN A 1 86 ? 0.265 3.025 8.016 1.00 92.69 86 GLN A C 1
ATOM 723 O O . GLN A 1 86 ? -0.006 2.908 9.214 1.00 92.69 86 GLN A O 1
ATOM 728 N N . ARG A 1 87 ? -0.381 3.905 7.240 1.00 91.38 87 ARG A N 1
ATOM 729 C CA . ARG A 1 87 ? -1.455 4.785 7.738 1.00 91.38 87 ARG A CA 1
ATOM 730 C C . ARG A 1 87 ? -2.608 3.981 8.336 1.00 91.38 87 ARG A C 1
ATOM 732 O O . ARG A 1 87 ? -3.133 4.327 9.396 1.00 91.38 87 ARG A O 1
ATOM 739 N N . GLN A 1 88 ? -2.991 2.888 7.680 1.00 87.81 88 GLN A N 1
ATOM 740 C CA . GLN A 1 88 ? -4.068 2.024 8.150 1.00 87.81 88 GLN A CA 1
ATOM 741 C C . GLN A 1 88 ? -3.700 1.293 9.451 1.00 87.81 88 GLN A C 1
ATOM 743 O O . GLN A 1 88 ? -4.560 1.130 10.321 1.00 87.81 88 GLN A O 1
ATOM 748 N N . GLN A 1 89 ? -2.443 0.877 9.614 1.00 87.88 89 GLN A N 1
ATOM 749 C CA . GLN A 1 89 ? -1.939 0.294 10.861 1.00 87.88 89 GLN A CA 1
ATOM 750 C C . GLN A 1 89 ? -1.922 1.322 11.997 1.00 87.88 89 GLN A C 1
ATOM 752 O O . GLN A 1 89 ? -2.444 1.033 13.075 1.00 87.88 89 GLN A O 1
ATOM 757 N N . LEU A 1 90 ? -1.420 2.536 11.745 1.00 90.62 90 LEU A N 1
ATOM 758 C CA . LEU A 1 90 ? -1.405 3.629 12.722 1.00 90.62 90 LEU A CA 1
ATOM 759 C C . LEU A 1 90 ? -2.822 3.938 13.227 1.00 90.62 90 LEU A C 1
ATOM 761 O O . LEU A 1 90 ? -3.069 3.996 14.431 1.00 90.62 90 LEU A O 1
ATOM 765 N N . LYS A 1 91 ? -3.789 4.043 12.309 1.00 88.38 91 LYS A N 1
ATOM 766 C CA . LYS A 1 91 ? -5.199 4.275 12.646 1.00 88.38 91 LYS A CA 1
ATOM 767 C C . LYS A 1 91 ? -5.783 3.157 13.512 1.00 88.38 91 LYS A C 1
ATOM 769 O O . LYS A 1 91 ? -6.525 3.431 14.454 1.00 88.38 91 LYS A O 1
ATOM 774 N N . GLN A 1 92 ? -5.452 1.897 13.220 1.00 84.75 92 GLN A N 1
ATOM 775 C CA . GLN A 1 92 ? -5.888 0.760 14.039 1.00 84.75 92 GLN A CA 1
ATOM 776 C C . GLN A 1 92 ? -5.274 0.793 15.443 1.00 84.75 92 GLN A C 1
ATOM 778 O O . GLN A 1 92 ? -5.972 0.502 16.416 1.00 84.75 92 GLN A O 1
ATOM 783 N N . GLN A 1 93 ? -3.997 1.165 15.565 1.00 86.88 93 GLN A N 1
ATOM 784 C CA . GLN A 1 93 ? -3.335 1.309 16.862 1.00 86.88 93 GLN A CA 1
ATOM 785 C C . GLN A 1 93 ? -3.968 2.428 17.696 1.00 86.88 93 GLN A C 1
ATOM 787 O O . GLN A 1 93 ? -4.322 2.188 18.849 1.00 86.88 93 GLN A O 1
ATOM 792 N N . GLN A 1 94 ? -4.207 3.601 17.102 1.00 88.62 94 GLN A N 1
ATOM 793 C CA . GLN A 1 94 ? -4.877 4.722 17.772 1.00 88.62 94 GLN A CA 1
ATOM 794 C C . GLN A 1 94 ? -6.282 4.340 18.257 1.00 88.62 94 GLN A C 1
ATOM 796 O O . GLN A 1 94 ? -6.627 4.569 19.415 1.00 88.62 94 GLN A O 1
ATOM 801 N N . GLN A 1 95 ? -7.081 3.672 17.417 1.00 85.00 95 GLN A N 1
ATOM 802 C CA . GLN A 1 95 ? -8.407 3.186 17.822 1.00 85.00 95 GLN A CA 1
ATOM 803 C C . GLN A 1 95 ? -8.335 2.169 18.967 1.00 85.00 95 GLN A C 1
ATOM 805 O O . GLN A 1 95 ? -9.193 2.168 19.851 1.00 85.00 95 GLN A O 1
ATOM 810 N N . LYS A 1 96 ? -7.325 1.291 18.968 1.00 84.75 96 LYS A N 1
ATOM 811 C CA . LYS A 1 96 ? -7.112 0.335 20.061 1.00 84.75 96 LYS A CA 1
ATOM 812 C C . LYS A 1 96 ? -6.763 1.060 21.364 1.00 84.75 96 LYS A C 1
ATOM 814 O O . LYS A 1 96 ? -7.326 0.714 22.398 1.00 84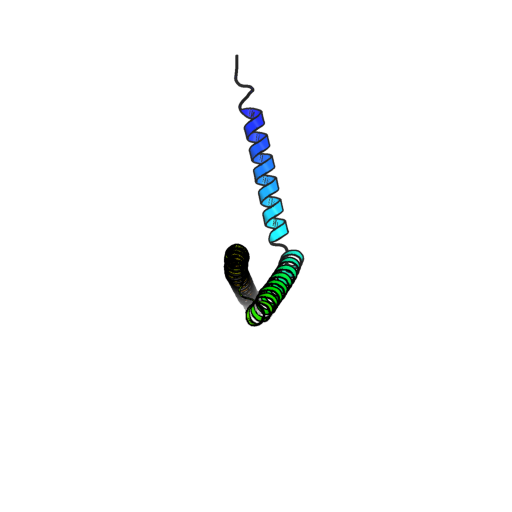.75 96 LYS A O 1
ATOM 819 N N . GLN A 1 97 ? -5.890 2.065 21.311 1.00 87.12 97 GLN A N 1
ATOM 820 C CA . GLN A 1 97 ? -5.515 2.874 22.476 1.00 87.12 97 GLN A CA 1
ATOM 821 C C . GLN A 1 97 ? -6.716 3.630 23.053 1.00 87.12 97 GLN A C 1
ATOM 823 O O . GLN A 1 97 ? -6.960 3.538 24.252 1.00 87.12 97 GLN A O 1
ATOM 828 N N . GLN A 1 98 ? -7.525 4.280 22.210 1.00 86.62 98 GLN A N 1
ATOM 829 C CA . GLN A 1 98 ? -8.750 4.963 22.647 1.00 86.62 98 GLN A CA 1
ATOM 830 C C . GLN A 1 98 ? -9.717 4.003 23.350 1.00 86.62 98 GLN A C 1
ATOM 832 O O . GLN A 1 98 ? -10.215 4.299 24.431 1.00 86.62 98 GLN A O 1
ATOM 837 N N . ARG A 1 99 ? -9.948 2.810 22.784 1.00 83.00 99 ARG A N 1
ATOM 838 C CA . ARG A 1 99 ? -10.812 1.795 23.413 1.00 83.00 99 ARG A CA 1
ATOM 839 C C . ARG A 1 99 ? -10.292 1.344 24.774 1.00 83.00 99 ARG A C 1
ATOM 841 O O . ARG A 1 99 ? -11.092 1.155 25.684 1.00 83.00 99 ARG A O 1
ATOM 848 N N . LEU A 1 100 ? -8.978 1.168 24.910 1.00 82.94 100 LEU A N 1
ATOM 849 C CA . LEU A 1 100 ? -8.360 0.807 26.185 1.00 82.94 100 LEU A CA 1
ATOM 850 C C . LEU A 1 100 ? -8.534 1.926 27.218 1.00 82.94 100 LEU A C 1
ATOM 852 O O . LEU A 1 100 ? -8.952 1.632 28.330 1.00 82.94 100 LEU A O 1
ATOM 856 N N . GLN A 1 101 ? -8.308 3.186 26.836 1.00 83.12 101 GLN A N 1
ATOM 857 C CA . GLN A 1 101 ? -8.503 4.347 27.714 1.00 83.12 101 GLN A CA 1
ATOM 858 C C . GLN A 1 101 ? -9.964 4.518 28.157 1.00 83.12 101 GLN A C 1
ATOM 860 O O . GLN A 1 101 ? -10.233 4.787 29.325 1.00 83.12 101 GLN A O 1
ATOM 865 N N . HIS A 1 102 ? -10.927 4.324 27.252 1.00 78.38 102 HIS A N 1
ATOM 866 C CA . HIS A 1 102 ? -12.345 4.351 27.615 1.00 78.38 102 HIS A CA 1
ATOM 867 C C . HIS A 1 102 ? -12.712 3.210 28.570 1.00 78.38 102 HIS A C 1
ATOM 869 O O . HIS A 1 102 ? -13.432 3.442 29.536 1.00 78.38 102 HIS A O 1
ATOM 875 N N . ALA A 1 103 ? -12.186 2.002 28.342 1.00 78.81 103 ALA A N 1
ATOM 876 C CA . ALA A 1 103 ? -12.440 0.852 29.206 1.00 78.81 103 ALA A CA 1
ATOM 877 C C . ALA A 1 103 ? -11.801 0.993 30.599 1.00 78.81 103 ALA A C 1
ATOM 879 O O . ALA A 1 103 ? -12.364 0.517 31.583 1.00 78.81 103 ALA A O 1
ATOM 880 N N . THR A 1 104 ? -10.629 1.624 30.711 1.00 77.19 104 THR A N 1
ATOM 881 C CA . THR A 1 104 ? -10.019 1.915 32.018 1.00 77.19 104 THR A CA 1
ATOM 882 C C . THR A 1 104 ? -10.781 3.015 32.745 1.00 77.19 104 THR A C 1
ATOM 884 O O . THR A 1 104 ? -11.051 2.869 33.934 1.00 77.19 104 THR A O 1
ATOM 887 N N . ARG A 1 105 ? -11.208 4.069 32.038 1.00 73.44 105 ARG A N 1
ATOM 888 C CA . ARG A 1 105 ? -12.018 5.149 32.618 1.00 73.44 105 ARG A CA 1
ATOM 889 C C . ARG A 1 105 ? -13.368 4.650 33.137 1.00 73.44 105 ARG A C 1
ATOM 891 O O . ARG A 1 105 ? -13.712 4.937 34.276 1.00 73.44 105 ARG A O 1
ATOM 898 N N . SER A 1 106 ? -14.085 3.835 32.362 1.00 69.56 106 SER A N 1
ATOM 899 C CA . SER A 1 106 ? -15.369 3.269 32.800 1.00 69.56 106 SER A CA 1
ATOM 900 C C . SER A 1 106 ? -15.228 2.349 34.018 1.00 69.56 106 SER A C 1
ATOM 902 O O . SER A 1 106 ? -16.135 2.270 34.839 1.00 69.56 106 SER A O 1
ATOM 904 N N . LYS A 1 107 ? -14.092 1.650 34.162 1.00 69.50 107 LYS A N 1
ATOM 905 C CA . LYS A 1 107 ? -13.808 0.817 35.342 1.00 69.50 107 LYS A CA 1
ATOM 906 C C . LYS A 1 107 ? -13.509 1.645 36.593 1.00 69.50 107 LYS A C 1
ATOM 908 O O . LYS A 1 107 ? -13.909 1.236 37.676 1.00 69.50 10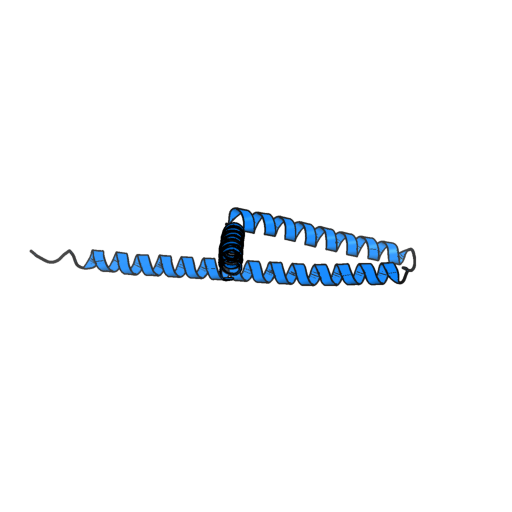7 LYS A O 1
ATOM 913 N N . LEU A 1 108 ? -12.833 2.786 36.451 1.00 65.69 108 LEU A N 1
ATOM 914 C CA . LEU A 1 108 ? -12.587 3.712 37.562 1.00 65.69 108 LEU A CA 1
ATOM 915 C C . LEU A 1 108 ? -13.890 4.363 38.046 1.00 65.69 108 LEU A C 1
ATOM 917 O O . LEU A 1 108 ? -14.125 4.428 39.249 1.00 65.69 108 LEU A O 1
ATOM 921 N N . GLU A 1 109 ? -14.770 4.765 37.124 1.00 61.00 109 GLU A N 1
ATOM 922 C CA . GLU A 1 109 ? -16.088 5.319 37.467 1.00 61.00 109 GLU A CA 1
ATOM 923 C C . GLU A 1 109 ? -16.995 4.261 38.134 1.00 61.00 109 GLU A C 1
ATOM 925 O O . GLU A 1 109 ? -17.598 4.538 39.167 1.00 61.00 109 GLU A O 1
ATOM 930 N N . ALA A 1 110 ? -17.005 3.014 37.644 1.00 60.25 110 ALA A N 1
ATOM 931 C CA . ALA A 1 110 ? -17.763 1.920 38.267 1.00 60.25 110 ALA A CA 1
ATOM 932 C C . ALA A 1 110 ? -17.200 1.468 39.634 1.00 60.25 110 ALA A C 1
ATOM 934 O O . ALA A 1 110 ? -17.958 1.059 40.513 1.00 60.25 110 ALA A O 1
ATOM 935 N N . GLY A 1 111 ? -15.880 1.541 39.835 1.00 56.03 111 GLY A N 1
ATOM 936 C CA . GLY A 1 111 ? -15.237 1.221 41.114 1.00 56.03 111 GLY A CA 1
ATOM 937 C C . GLY A 1 111 ? -15.471 2.281 42.195 1.00 56.03 111 GLY A C 1
ATOM 938 O O . GLY A 1 111 ? -15.563 1.941 43.372 1.00 56.03 111 GLY A O 1
ATOM 939 N N . SER A 1 112 ? -15.631 3.551 41.806 1.00 54.31 112 SER A N 1
ATOM 940 C CA . SER A 1 112 ? -15.903 4.645 42.746 1.00 54.31 112 SER A CA 1
ATOM 941 C C . SER A 1 112 ? -17.330 4.614 43.307 1.00 54.31 112 SER A C 1
ATOM 943 O O . SER A 1 112 ? -17.533 5.016 44.450 1.00 54.31 112 SER A O 1
ATOM 945 N N . SER A 1 113 ? -18.315 4.116 42.551 1.00 54.84 113 SER A N 1
ATOM 946 C CA . SER A 1 113 ? -19.706 4.005 43.020 1.00 54.84 113 SER A CA 1
ATOM 947 C C . SER A 1 113 ? -19.924 2.883 44.044 1.00 54.84 113 SER A C 1
ATOM 949 O O . SER A 1 113 ? -20.776 3.021 44.914 1.00 54.84 113 SER A O 1
ATOM 951 N N . ASN A 1 114 ? -19.122 1.811 44.018 1.00 54.78 114 ASN A N 1
ATOM 952 C CA . ASN A 1 114 ? -19.225 0.715 44.996 1.00 54.78 114 ASN A CA 1
ATOM 953 C C . ASN A 1 114 ? -18.569 1.023 46.357 1.00 54.78 114 ASN A C 1
ATOM 955 O O . ASN A 1 114 ? -18.759 0.270 47.308 1.00 54.78 114 ASN A O 1
ATOM 959 N N . SER A 1 115 ? -17.812 2.119 46.473 1.00 52.16 115 SER A N 1
ATOM 960 C CA . SER A 1 115 ? -17.126 2.515 47.713 1.00 52.16 115 SER A CA 1
ATOM 961 C C . SER A 1 115 ? -17.992 3.354 48.665 1.00 52.16 115 SER A C 1
ATOM 963 O O . SER A 1 115 ? -17.578 3.584 49.799 1.00 52.16 115 SER A O 1
ATOM 965 N N . ILE A 1 116 ? -19.158 3.844 48.229 1.00 54.88 116 ILE A N 1
ATOM 966 C CA . ILE A 1 116 ? -19.963 4.814 48.999 1.00 54.88 116 ILE A CA 1
ATOM 967 C C . ILE A 1 116 ? -21.077 4.127 49.822 1.00 54.88 116 ILE A C 1
ATOM 969 O O . ILE A 1 116 ? -21.666 4.748 50.698 1.00 54.88 116 ILE A O 1
ATOM 973 N N . GLN A 1 117 ? -21.325 2.824 49.633 1.00 53.19 117 GLN A N 1
ATOM 974 C CA . GLN A 1 117 ? -22.492 2.143 50.220 1.00 53.19 117 GLN A CA 1
ATOM 975 C C . GLN A 1 117 ? -22.271 1.469 51.595 1.00 53.19 117 GLN A C 1
ATOM 977 O O . GLN A 1 117 ? -23.208 0.887 52.129 1.00 53.19 117 GLN A O 1
ATOM 982 N N . PHE A 1 118 ? -21.079 1.535 52.201 1.00 52.19 118 PHE A N 1
ATOM 983 C CA . PHE A 1 118 ? -20.804 0.902 53.504 1.00 52.19 118 PHE A CA 1
ATOM 984 C C . PHE A 1 118 ? -20.398 1.936 54.559 1.00 52.19 118 PHE A C 1
ATOM 986 O O . PHE A 1 118 ? -19.207 2.115 54.805 1.00 52.19 118 PHE A O 1
ATOM 993 N N . LYS A 1 119 ? -21.380 2.630 55.153 1.00 54.09 119 LYS A N 1
ATOM 994 C CA . LYS A 1 119 ? -21.299 3.273 56.486 1.00 54.09 119 LYS A CA 1
ATOM 995 C C . LYS A 1 119 ? -22.628 3.950 56.854 1.00 54.09 119 LYS A C 1
ATOM 997 O O . LYS A 1 119 ? -22.705 5.171 56.894 1.00 54.09 119 LYS A O 1
ATOM 1002 N N . ILE A 1 120 ? -23.664 3.159 57.115 1.00 51.19 120 ILE A N 1
ATOM 1003 C CA . ILE A 1 120 ? -24.743 3.532 58.041 1.00 51.19 120 ILE A CA 1
ATOM 1004 C C . ILE A 1 120 ? -25.134 2.235 58.751 1.00 51.19 120 ILE A C 1
ATOM 1006 O O . ILE A 1 120 ? -25.698 1.356 58.108 1.00 51.19 120 ILE A O 1
ATOM 1010 N N . ASP A 1 121 ? -24.636 2.082 59.980 1.00 47.44 121 ASP A N 1
ATOM 1011 C CA . ASP A 1 121 ? -25.302 1.543 61.181 1.00 47.44 121 ASP A CA 1
ATOM 1012 C C . ASP A 1 121 ? -24.267 1.413 62.313 1.00 47.44 121 ASP A C 1
ATOM 1014 O O . ASP A 1 121 ? -23.251 0.699 62.130 1.00 47.44 121 ASP A O 1
#